Protein AF-A0A655YVU2-F1 (afdb_monomer_lite)

Secondary structure (DSSP, 8-state):
---TTSTTS---TTS-EEEEESSTTTTS-HHHHHHHHHHHHHH-SSEEEEEEE-BTTTTSHHHHHTT----S--BSSHHHHHHHH-TT-SEEEEE-GGGS--TTS-HHHHHHHT-TTTTTTSS-EEEEEE-

Sequence (131 aa):
MQPQGLAELPIPEFAPVLLVCEHALLDCDAQQVARFVRSIGLHFAKASACLVVAGDKTSSYLGQKLGCEAYAHGFTCAGDAIINCLPWAKSVRTFSPLDRHCDRWKFWQRAIARSGIYKTRLTPVVVNLDW

Radius of gyration: 15.66 Å; chains: 1; bounding box: 46×23×36 Å

Foldseek 3Di:
DQPPCPVVDPDPQADEEEAEADCVCQQPALVRVLNVLLNVLVRHPWYKYWHWYAAQQCPPPLNVVVVGDDGNYHHQDPQVSSCVSPVVWPDKDKAFPLVDDDPVDDPVSVVQSVPPRRRPRSGTIIIMITD

Organism: Vibrio cholerae (NCBI:txid666)

Structure (mmCIF, N/CA/C/O backbone):
data_AF-A0A655YVU2-F1
#
_entry.id   AF-A0A655YVU2-F1
#
loop_
_atom_site.group_PDB
_atom_site.id
_atom_site.type_symbol
_atom_site.label_atom_id
_atom_site.label_alt_id
_atom_site.label_comp_id
_atom_site.label_asym_id
_atom_site.label_entity_id
_atom_site.label_seq_id
_atom_site.pdbx_PDB_ins_code
_atom_site.Cartn_x
_atom_site.Cartn_y
_atom_site.Cartn_z
_atom_site.occupancy
_atom_site.B_iso_or_equiv
_atom_site.auth_seq_id
_atom_site.auth_comp_id
_atom_site.auth_asym_id
_atom_site.auth_atom_id
_atom_site.pdbx_PDB_model_num
ATOM 1 N N . MET A 1 1 ? -14.643 -6.934 -7.593 1.00 41.56 1 MET A N 1
ATOM 2 C CA . MET A 1 1 ? -15.113 -8.017 -6.709 1.00 41.56 1 MET A CA 1
ATOM 3 C C . MET A 1 1 ? -15.445 -7.386 -5.359 1.00 41.56 1 MET A C 1
ATOM 5 O O . MET A 1 1 ? -14.565 -6.755 -4.791 1.00 41.56 1 MET A O 1
ATOM 9 N N . GLN A 1 2 ? -16.702 -7.401 -4.903 1.00 43.59 2 GLN A N 1
ATOM 10 C CA . GLN A 1 2 ? -16.999 -7.061 -3.500 1.00 43.59 2 GLN A CA 1
ATOM 11 C C . GLN A 1 2 ? -16.487 -8.219 -2.629 1.00 43.59 2 GLN A C 1
ATOM 13 O O . GLN A 1 2 ? -16.652 -9.366 -3.051 1.00 43.59 2 GLN A O 1
ATOM 18 N N . PRO A 1 3 ? -15.859 -7.974 -1.467 1.00 53.81 3 PRO A N 1
ATOM 19 C CA . PRO A 1 3 ? -15.439 -9.050 -0.578 1.00 53.81 3 PRO A CA 1
ATOM 20 C C . PRO A 1 3 ? -16.683 -9.664 0.081 1.00 53.81 3 PRO A C 1
ATOM 22 O O . PRO A 1 3 ? -17.088 -9.260 1.166 1.00 53.81 3 PRO A O 1
ATOM 25 N N . GLN A 1 4 ? -17.323 -10.616 -0.604 1.00 50.72 4 GLN A N 1
ATOM 26 C CA . GLN A 1 4 ? -18.576 -11.244 -0.163 1.00 50.72 4 GLN A CA 1
ATOM 27 C C . GLN A 1 4 ? -18.431 -12.019 1.160 1.00 50.72 4 GLN A C 1
ATOM 29 O O . GLN A 1 4 ? -19.424 -12.229 1.837 1.00 50.72 4 GLN A O 1
ATOM 34 N N . GLY A 1 5 ? -17.207 -12.368 1.573 1.00 57.50 5 GLY A N 1
ATOM 35 C CA . GLY A 1 5 ? -16.950 -13.103 2.817 1.00 57.50 5 GLY A CA 1
ATOM 36 C C . GLY A 1 5 ? -16.661 -12.251 4.057 1.00 57.50 5 GLY A C 1
ATOM 37 O O . GLY A 1 5 ? -16.500 -12.814 5.132 1.00 57.50 5 GLY A O 1
ATOM 38 N N . LEU A 1 6 ? -16.557 -10.917 3.952 1.00 61.06 6 LEU A N 1
ATOM 39 C CA . LEU A 1 6 ? -16.176 -10.099 5.116 1.00 61.06 6 LEU A CA 1
ATOM 40 C C . LEU A 1 6 ? -17.313 -9.999 6.148 1.00 61.06 6 LEU A C 1
ATOM 42 O O . LEU A 1 6 ? -17.066 -10.060 7.344 1.00 61.06 6 LEU A O 1
ATOM 46 N N . ALA A 1 7 ? -18.559 -9.893 5.673 1.00 64.06 7 ALA A N 1
ATOM 47 C CA . ALA A 1 7 ? -19.742 -9.704 6.515 1.00 64.06 7 ALA A CA 1
ATOM 48 C C . ALA A 1 7 ? -20.125 -10.939 7.350 1.00 64.06 7 ALA A C 1
ATOM 50 O O . ALA A 1 7 ? -20.892 -10.817 8.299 1.00 64.06 7 ALA A O 1
ATOM 51 N N . GLU A 1 8 ? -19.602 -12.113 7.000 1.00 72.06 8 GLU A N 1
ATOM 52 C CA . GLU A 1 8 ? -19.908 -13.385 7.665 1.00 72.06 8 GLU A CA 1
ATOM 53 C C . GLU A 1 8 ? -18.902 -13.735 8.772 1.00 72.06 8 GLU A C 1
ATOM 55 O O . GLU A 1 8 ? -19.079 -14.723 9.487 1.00 72.06 8 GLU A O 1
ATOM 60 N N . LEU A 1 9 ? -17.838 -12.942 8.938 1.00 72.44 9 LEU A N 1
ATOM 61 C CA . LEU A 1 9 ? -16.831 -13.190 9.962 1.00 72.44 9 LEU A CA 1
ATOM 62 C C . LEU A 1 9 ? -17.397 -12.834 11.349 1.00 72.44 9 LEU A C 1
ATOM 64 O O . LEU A 1 9 ? -17.831 -11.699 11.550 1.00 72.44 9 LEU A O 1
ATOM 68 N N . PRO A 1 10 ? -17.353 -13.746 12.340 1.00 78.69 10 PRO A N 1
ATOM 69 C CA . PRO A 1 10 ? -17.862 -13.502 13.691 1.00 78.69 10 PRO A CA 1
ATOM 70 C C . PRO A 1 10 ? -16.869 -12.657 14.507 1.00 78.69 10 PRO A C 1
ATOM 72 O O . PRO A 1 10 ? -16.388 -13.071 15.562 1.00 78.69 10 PRO A O 1
ATOM 75 N N . ILE A 1 11 ? -16.501 -11.487 13.989 1.00 78.12 11 ILE A N 1
ATOM 76 C CA . ILE A 1 11 ? -15.562 -10.572 14.630 1.00 78.12 11 ILE A CA 1
ATOM 77 C C . ILE A 1 11 ? -16.375 -9.548 15.429 1.00 78.12 11 ILE A C 1
ATOM 79 O O . ILE A 1 11 ? -17.226 -8.867 14.857 1.00 78.12 11 ILE A O 1
ATOM 83 N N . PRO A 1 12 ? -16.132 -9.412 16.744 1.00 79.69 12 PRO A N 1
ATOM 84 C CA . PRO A 1 12 ? -16.755 -8.359 17.534 1.00 79.69 12 PRO A CA 1
ATOM 85 C C . PRO A 1 12 ? -16.414 -6.977 16.967 1.00 79.69 12 PRO A C 1
ATOM 87 O O . PRO A 1 12 ? -15.264 -6.724 16.618 1.00 79.69 12 PRO A O 1
ATOM 90 N N . GLU A 1 13 ? -17.382 -6.062 16.952 1.00 73.88 13 GLU A N 1
ATOM 91 C CA . GLU A 1 13 ? -17.266 -4.728 16.334 1.00 73.88 13 GLU A CA 1
ATOM 92 C C . GLU A 1 13 ? -16.019 -3.932 16.775 1.00 73.88 13 GLU A C 1
ATOM 94 O O . GLU A 1 13 ? -15.412 -3.215 15.982 1.00 73.88 13 GLU A O 1
ATOM 99 N N . PHE A 1 14 ? -15.594 -4.100 18.032 1.00 79.69 14 PHE A N 1
ATOM 100 C CA . PHE A 1 14 ? -14.460 -3.383 18.630 1.00 79.69 14 PHE A CA 1
ATOM 101 C C . PHE A 1 14 ? -13.181 -4.218 18.758 1.00 79.69 14 PHE A C 1
ATOM 103 O O . PHE A 1 14 ? -12.202 -3.759 19.359 1.00 79.69 14 PHE A O 1
ATOM 110 N N . ALA A 1 15 ? -13.171 -5.448 18.241 1.00 85.50 15 ALA A N 1
ATOM 111 C CA . ALA A 1 15 ? -11.973 -6.270 18.266 1.00 85.50 15 ALA A CA 1
ATOM 112 C C . ALA A 1 15 ? -10.904 -5.658 17.341 1.00 85.50 15 ALA A C 1
ATOM 114 O O . ALA A 1 15 ? -11.215 -5.294 16.208 1.00 85.50 15 ALA A O 1
ATOM 115 N N . PRO A 1 16 ? -9.641 -5.535 17.786 1.00 86.38 16 PRO A N 1
ATOM 116 C CA . PRO A 1 16 ? -8.569 -5.084 16.911 1.00 86.38 16 PRO A CA 1
ATOM 117 C C . PRO A 1 16 ? -8.297 -6.149 15.842 1.00 86.38 16 PRO A C 1
ATOM 119 O O . PRO A 1 16 ? -7.950 -7.285 16.170 1.00 86.38 16 PRO A O 1
ATOM 122 N N . VAL A 1 17 ? -8.431 -5.774 14.571 1.00 90.56 17 VAL A N 1
ATOM 123 C CA . VAL A 1 17 ? -8.209 -6.680 13.433 1.00 90.56 17 VAL A CA 1
ATOM 124 C C . VAL A 1 17 ? -6.896 -6.348 12.734 1.00 90.56 17 VAL A C 1
ATOM 126 O O . VAL A 1 17 ? -6.615 -5.184 12.465 1.00 90.56 17 VAL A O 1
ATOM 129 N N . LEU A 1 18 ? -6.105 -7.372 12.408 1.00 91.56 18 LEU A N 1
ATOM 130 C CA . LEU A 1 18 ? -4.951 -7.258 11.519 1.00 91.56 18 LEU A CA 1
ATOM 131 C C . LEU A 1 18 ? -5.260 -7.959 10.193 1.00 91.56 18 LEU A C 1
ATOM 133 O O . LEU A 1 18 ? -5.477 -9.169 10.164 1.00 91.56 18 LEU A O 1
ATOM 137 N N . LEU A 1 19 ? -5.246 -7.205 9.099 1.00 90.94 1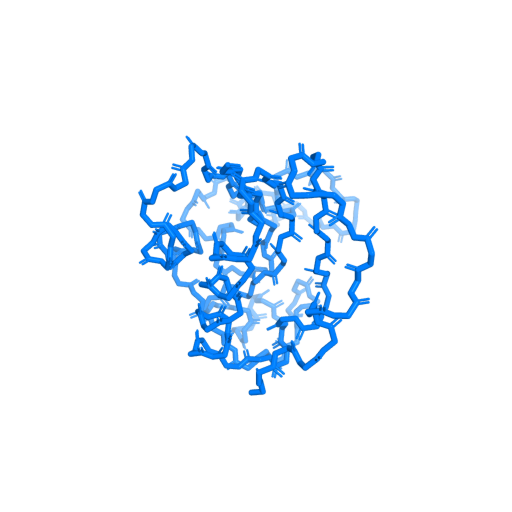9 LEU A N 1
ATOM 138 C CA . LEU A 1 19 ? -5.399 -7.713 7.738 1.00 90.94 19 LEU A CA 1
ATOM 139 C C . LEU A 1 19 ? -4.028 -7.804 7.069 1.00 90.94 19 LEU A C 1
ATOM 141 O O . LEU A 1 19 ? -3.263 -6.8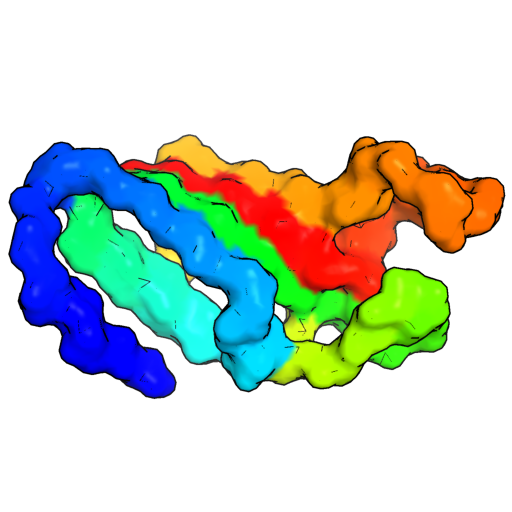44 7.076 1.00 90.94 19 LEU A O 1
ATOM 145 N N . VAL A 1 20 ? -3.720 -8.942 6.453 1.00 92.31 20 VAL A N 1
ATOM 146 C CA . VAL A 1 20 ? -2.478 -9.127 5.691 1.00 92.31 20 VAL A CA 1
ATOM 147 C C . VAL A 1 20 ? -2.837 -9.557 4.277 1.00 92.31 20 VAL A C 1
ATOM 149 O O . VAL A 1 20 ? -3.525 -10.555 4.078 1.00 92.31 20 VAL A O 1
ATOM 152 N N . CYS A 1 21 ? -2.404 -8.777 3.291 1.00 90.00 21 CYS A N 1
ATOM 153 C CA . CYS A 1 21 ? -2.656 -9.018 1.874 1.00 90.00 21 CYS A CA 1
ATOM 154 C C . CYS A 1 21 ? -1.331 -8.960 1.108 1.00 90.00 21 CYS A C 1
ATOM 156 O O . CYS A 1 21 ? -0.890 -7.882 0.713 1.00 90.00 21 CYS A O 1
ATOM 158 N N . GLU A 1 22 ? -0.700 -10.122 0.917 1.00 85.56 22 GLU A N 1
ATOM 159 C CA . GLU A 1 22 ? 0.631 -10.222 0.299 1.00 85.56 22 GLU A CA 1
ATOM 160 C C . GLU A 1 22 ? 0.623 -10.248 -1.232 1.00 85.56 22 GLU A C 1
ATOM 162 O O . GLU A 1 22 ? 1.292 -9.445 -1.859 1.00 85.56 22 GLU A O 1
ATOM 167 N N . HIS A 1 23 ? -0.096 -11.178 -1.862 1.00 85.56 23 HIS A N 1
ATOM 168 C CA . HIS A 1 23 ? -0.059 -11.309 -3.328 1.00 85.56 23 HIS A CA 1
ATOM 169 C C . HIS A 1 23 ? -1.400 -10.998 -3.990 1.00 85.56 23 HIS A C 1
ATOM 171 O O . HIS A 1 23 ? -1.426 -10.511 -5.112 1.00 85.56 23 HIS A O 1
ATOM 177 N N . ALA A 1 24 ? -2.515 -11.172 -3.276 1.00 85.94 24 ALA A N 1
ATOM 178 C CA . ALA A 1 24 ? -3.855 -11.050 -3.851 1.00 85.94 24 ALA A CA 1
ATOM 179 C C . ALA A 1 24 ? -4.149 -9.680 -4.491 1.00 85.94 24 ALA A C 1
ATOM 181 O O . ALA A 1 24 ? -4.902 -9.594 -5.457 1.00 85.94 24 ALA A O 1
ATOM 182 N N . LEU A 1 25 ? -3.562 -8.598 -3.968 1.00 87.81 25 LEU A N 1
ATOM 183 C CA . LEU A 1 25 ? -3.786 -7.258 -4.510 1.00 87.81 25 LEU A CA 1
ATOM 184 C C . LEU A 1 25 ? -2.976 -6.979 -5.776 1.00 87.81 25 LEU A C 1
ATOM 186 O O . LEU A 1 25 ? -3.365 -6.103 -6.541 1.00 87.81 25 LEU A O 1
ATOM 190 N N . LEU A 1 26 ? -1.887 -7.710 -6.024 1.00 88.12 26 LEU A N 1
ATOM 191 C CA . LEU A 1 26 ? -1.019 -7.503 -7.187 1.00 88.12 26 LEU A CA 1
ATOM 192 C C . LEU A 1 26 ? -1.709 -7.866 -8.510 1.00 88.12 26 LEU A C 1
ATOM 194 O O . LEU A 1 26 ? -1.432 -7.239 -9.534 1.00 88.12 26 LEU A O 1
ATOM 198 N N . ASP A 1 27 ? -2.661 -8.796 -8.456 1.00 88.69 27 ASP A N 1
ATOM 199 C CA . ASP A 1 27 ? -3.507 -9.192 -9.589 1.00 88.69 27 ASP A CA 1
ATOM 200 C C . ASP A 1 27 ? -4.748 -8.298 -9.750 1.00 88.69 27 ASP A C 1
ATOM 202 O O . ASP A 1 27 ? -5.506 -8.436 -10.710 1.00 88.69 27 ASP A O 1
ATOM 206 N N . CYS A 1 28 ? -4.970 -7.370 -8.814 1.00 89.12 28 CYS A N 1
ATOM 207 C CA . CYS A 1 28 ? -6.093 -6.444 -8.843 1.00 89.12 28 CYS A CA 1
ATOM 208 C C . CYS A 1 28 ? -5.711 -5.123 -9.520 1.00 89.12 28 CYS A C 1
ATOM 210 O O . CYS A 1 28 ? -4.616 -4.593 -9.321 1.00 89.12 28 CYS A O 1
ATOM 212 N N . ASP A 1 29 ? -6.643 -4.537 -10.268 1.00 90.75 29 ASP A N 1
ATOM 213 C CA . ASP A 1 29 ? -6.475 -3.183 -10.796 1.00 90.75 29 ASP A CA 1
ATOM 214 C C . ASP A 1 29 ? -6.545 -2.119 -9.674 1.00 90.75 29 ASP A C 1
ATOM 216 O O . ASP A 1 29 ? -6.995 -2.369 -8.550 1.00 90.75 29 ASP A O 1
ATOM 220 N N . ALA A 1 30 ? -6.126 -0.887 -9.973 1.00 89.38 30 ALA A N 1
ATOM 221 C CA . ALA A 1 30 ? -6.101 0.190 -8.980 1.00 89.38 30 ALA A CA 1
ATOM 222 C C . ALA A 1 30 ? -7.492 0.527 -8.397 1.00 89.38 30 ALA A C 1
ATOM 224 O O . ALA A 1 30 ? -7.599 0.904 -7.227 1.00 89.38 30 ALA A O 1
ATOM 225 N N . GLN A 1 31 ? -8.570 0.377 -9.177 1.00 90.44 31 GLN A N 1
ATOM 226 C CA . GLN A 1 31 ? -9.933 0.626 -8.697 1.00 90.44 31 GLN A CA 1
ATOM 227 C C . GLN A 1 31 ? -10.409 -0.482 -7.755 1.00 90.44 31 GLN A C 1
ATOM 229 O O . GLN A 1 31 ? -11.122 -0.210 -6.788 1.00 90.44 31 GLN A O 1
ATOM 234 N N . GLN A 1 32 ? -10.030 -1.728 -8.021 1.00 91.75 32 GLN A N 1
ATOM 235 C CA . GLN A 1 32 ? -10.312 -2.879 -7.171 1.00 91.75 32 GLN A CA 1
ATOM 236 C C . GLN A 1 32 ? -9.587 -2.754 -5.834 1.00 91.75 32 GLN A C 1
ATOM 238 O O . GLN A 1 32 ? -10.230 -2.928 -4.798 1.00 91.75 32 GLN A O 1
ATOM 243 N N . VAL A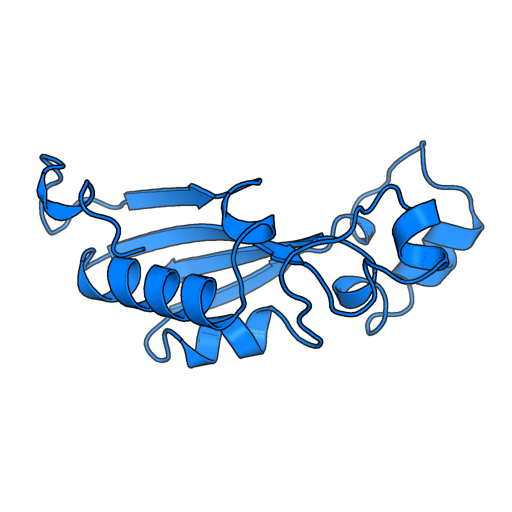 1 33 ? -8.311 -2.352 -5.845 1.00 91.44 33 VAL A N 1
ATOM 244 C CA . VAL A 1 33 ? -7.553 -2.048 -4.620 1.00 91.44 33 VAL A CA 1
ATOM 245 C C . VAL A 1 33 ? -8.249 -0.941 -3.822 1.00 91.44 33 VAL A C 1
ATOM 247 O O . VAL A 1 33 ? -8.516 -1.117 -2.635 1.00 91.44 33 VAL A O 1
ATOM 250 N N . ALA A 1 34 ? -8.640 0.161 -4.469 1.00 91.75 34 ALA A N 1
ATOM 251 C CA . ALA A 1 34 ? -9.331 1.264 -3.797 1.00 91.75 34 ALA A CA 1
ATOM 252 C C . ALA A 1 34 ? -10.673 0.836 -3.175 1.00 91.75 34 ALA A C 1
ATOM 254 O O . ALA A 1 34 ? -10.982 1.175 -2.030 1.00 91.75 34 ALA A O 1
ATOM 255 N N . ARG A 1 35 ? -11.472 0.052 -3.911 1.00 91.88 35 ARG A N 1
ATOM 256 C CA . ARG A 1 35 ? -12.743 -0.504 -3.415 1.00 91.88 35 ARG A CA 1
ATOM 257 C C . ARG A 1 35 ? -12.521 -1.437 -2.230 1.00 91.88 35 ARG A C 1
ATOM 259 O O . ARG A 1 35 ? -13.295 -1.376 -1.279 1.00 91.88 35 ARG A O 1
ATOM 266 N N . PHE A 1 36 ? -11.480 -2.266 -2.277 1.00 91.19 36 PHE A N 1
ATOM 267 C CA . PHE A 1 36 ? -11.113 -3.156 -1.182 1.00 91.19 36 PHE A CA 1
ATOM 268 C C . PHE A 1 36 ? -10.744 -2.366 0.078 1.00 91.19 36 PHE A C 1
ATOM 270 O O . PHE A 1 36 ? -11.373 -2.569 1.115 1.00 91.19 36 PHE A O 1
ATOM 277 N N . VAL A 1 37 ? -9.815 -1.407 -0.031 1.00 91.62 37 VAL A N 1
ATOM 278 C CA . VAL A 1 37 ? -9.374 -0.549 1.088 1.00 91.62 37 VAL A CA 1
ATOM 279 C C . VAL A 1 37 ? -10.548 0.207 1.710 1.00 91.62 37 VAL A C 1
ATOM 281 O O . VAL A 1 37 ? -10.702 0.245 2.929 1.00 91.62 37 VAL A O 1
ATOM 284 N N . ARG A 1 38 ? -11.438 0.759 0.880 1.00 91.62 38 ARG A N 1
ATOM 285 C CA . ARG A 1 38 ? -12.640 1.439 1.371 1.00 91.62 38 ARG A CA 1
ATOM 286 C C . ARG A 1 38 ? -13.601 0.474 2.068 1.00 91.62 38 ARG A C 1
ATOM 288 O O . ARG A 1 38 ? -14.181 0.826 3.088 1.00 91.62 38 ARG A O 1
ATOM 295 N N . SER A 1 39 ? -13.775 -0.734 1.532 1.00 90.44 39 SER A N 1
ATOM 296 C CA . SER A 1 39 ? -14.675 -1.739 2.105 1.00 90.44 39 SER A CA 1
ATOM 297 C C . SER A 1 39 ? -14.208 -2.208 3.481 1.00 90.44 39 SER A C 1
ATOM 299 O O . SER A 1 39 ? -15.028 -2.283 4.389 1.00 90.44 39 SER A O 1
ATOM 301 N N . ILE A 1 40 ? -12.913 -2.500 3.654 1.00 90.38 40 ILE A N 1
ATOM 302 C CA . ILE A 1 40 ? -12.368 -2.907 4.962 1.00 90.38 40 ILE A CA 1
ATOM 303 C C . ILE A 1 40 ? -12.418 -1.749 5.965 1.00 90.38 40 ILE A C 1
ATOM 305 O O . ILE A 1 40 ? -12.733 -1.964 7.132 1.00 90.38 40 ILE A O 1
ATOM 309 N N . GLY A 1 41 ? -12.188 -0.521 5.493 1.00 89.19 41 GLY A N 1
ATOM 310 C CA . GLY A 1 41 ? -12.226 0.684 6.312 1.00 89.19 41 GLY A CA 1
ATOM 311 C C . GLY A 1 41 ? -13.612 1.049 6.838 1.00 89.19 41 GLY A C 1
ATOM 312 O O . GLY A 1 41 ? -13.725 1.628 7.912 1.00 89.19 41 GLY A O 1
ATOM 313 N N . LEU A 1 42 ? -14.664 0.709 6.088 1.00 89.06 42 LEU A N 1
ATOM 314 C CA . LEU A 1 42 ? -16.057 0.888 6.509 1.00 89.06 42 LEU A CA 1
ATOM 315 C C . LEU A 1 42 ? -16.579 -0.275 7.358 1.00 89.06 42 LEU A C 1
ATOM 317 O O . LEU A 1 42 ? -17.582 -0.112 8.045 1.00 89.06 42 LEU A O 1
ATOM 321 N N . HIS A 1 43 ? -15.944 -1.445 7.279 1.00 88.00 43 HIS A N 1
ATOM 322 C CA . HIS A 1 43 ? -16.405 -2.641 7.975 1.00 88.00 43 HIS A CA 1
ATOM 323 C C . HIS A 1 43 ? -15.821 -2.769 9.386 1.00 88.00 43 HIS A C 1
ATOM 325 O O . HIS A 1 43 ? -16.544 -3.121 10.311 1.00 88.00 43 HIS A O 1
ATOM 331 N N . PHE A 1 44 ? -14.532 -2.466 9.565 1.00 88.19 44 PHE A N 1
ATOM 332 C CA . PHE A 1 44 ? -13.875 -2.553 10.869 1.00 88.19 44 PHE A CA 1
ATOM 333 C C . PHE A 1 44 ? -13.720 -1.172 11.502 1.00 88.19 44 PHE A C 1
ATOM 335 O O . PHE A 1 44 ? -13.090 -0.289 10.917 1.00 88.19 44 PHE A O 1
ATOM 342 N N . ALA A 1 45 ? -14.230 -1.011 12.727 1.00 87.44 45 ALA A N 1
ATOM 343 C CA . ALA A 1 45 ? -14.107 0.232 13.489 1.00 87.44 45 ALA A CA 1
ATOM 344 C C . ALA A 1 45 ? -12.659 0.524 13.927 1.00 87.44 45 ALA A C 1
ATOM 346 O O . ALA A 1 45 ? -12.279 1.687 14.062 1.00 87.44 45 ALA A O 1
ATOM 347 N N . LYS A 1 46 ? -11.855 -0.524 14.158 1.00 89.19 46 LYS A N 1
ATOM 348 C CA . LYS A 1 46 ? -10.431 -0.425 14.502 1.00 89.19 46 LYS A CA 1
ATOM 349 C C . LYS A 1 46 ? -9.642 -1.559 13.854 1.00 89.19 46 LYS A C 1
ATOM 351 O O . LYS A 1 46 ? -9.830 -2.723 14.216 1.00 89.19 46 LYS A O 1
ATOM 356 N N . ALA A 1 47 ? -8.733 -1.228 12.944 1.00 91.31 47 ALA A N 1
ATOM 357 C CA . ALA A 1 47 ? -7.929 -2.233 12.261 1.00 91.31 47 ALA A CA 1
ATOM 358 C C . ALA A 1 47 ? -6.568 -1.709 11.788 1.00 91.31 47 ALA A C 1
ATOM 360 O O . ALA A 1 47 ? -6.347 -0.516 11.584 1.00 91.31 47 ALA A O 1
ATOM 361 N N . SER A 1 48 ? -5.664 -2.661 11.594 1.00 92.62 48 SER A N 1
ATOM 362 C CA . SER A 1 48 ? -4.384 -2.488 10.923 1.00 92.62 48 SER A CA 1
ATOM 363 C C . SER A 1 48 ? -4.379 -3.354 9.668 1.00 92.62 48 SER A C 1
ATOM 365 O O . SER A 1 48 ? -4.857 -4.488 9.693 1.00 92.62 48 SER A O 1
ATOM 367 N N . ALA A 1 49 ? -3.831 -2.860 8.565 1.00 93.12 49 ALA A N 1
ATOM 368 C CA . ALA A 1 49 ? -3.717 -3.605 7.322 1.00 93.12 49 ALA A CA 1
ATOM 369 C C . ALA A 1 49 ? -2.316 -3.481 6.722 1.00 93.12 49 ALA A C 1
ATOM 371 O O . ALA A 1 49 ? -1.836 -2.382 6.460 1.00 93.12 49 ALA A O 1
ATOM 372 N N . CYS A 1 50 ? -1.695 -4.621 6.438 1.00 93.94 50 CYS A N 1
ATOM 373 C CA . CYS A 1 50 ? -0.451 -4.734 5.690 1.00 93.94 50 CYS A CA 1
ATOM 374 C C . CYS A 1 50 ? -0.780 -5.157 4.258 1.00 93.94 50 CYS A C 1
ATOM 376 O O . CYS A 1 50 ? -1.101 -6.319 4.001 1.00 93.94 50 CYS A O 1
ATOM 378 N N . LEU A 1 51 ? -0.717 -4.204 3.334 1.00 93.81 51 LEU A N 1
ATOM 379 C CA . LEU A 1 51 ? -1.081 -4.386 1.934 1.00 93.81 51 LEU A CA 1
ATOM 380 C C . LEU A 1 51 ? 0.172 -4.337 1.070 1.00 93.81 51 LEU A C 1
ATOM 382 O O . LEU A 1 51 ? 0.952 -3.396 1.171 1.00 93.81 51 LEU A O 1
ATOM 386 N N . VAL A 1 52 ? 0.358 -5.309 0.191 1.00 93.81 52 VAL A N 1
ATOM 387 C CA . VAL A 1 52 ? 1.414 -5.248 -0.820 1.00 93.81 52 VAL A CA 1
ATOM 388 C C . VAL A 1 52 ? 0.825 -4.713 -2.117 1.00 93.81 52 VAL A C 1
ATOM 390 O O . VAL A 1 52 ? -0.152 -5.247 -2.639 1.00 93.81 52 VAL A O 1
ATOM 393 N N . VAL A 1 53 ? 1.424 -3.647 -2.638 1.00 92.25 53 VAL A N 1
ATOM 394 C CA . VAL A 1 53 ? 0.995 -2.991 -3.879 1.00 92.25 53 VAL A CA 1
ATOM 395 C C . VAL A 1 53 ? 2.186 -2.733 -4.790 1.00 92.25 53 VAL A C 1
ATOM 397 O O . VAL A 1 53 ? 3.296 -2.458 -4.332 1.00 92.25 53 VAL A O 1
ATOM 400 N N . ALA A 1 54 ? 1.970 -2.835 -6.095 1.00 92.38 54 ALA A N 1
ATOM 401 C CA . ALA A 1 54 ? 2.996 -2.670 -7.108 1.00 92.38 54 ALA A CA 1
ATOM 402 C C . ALA A 1 54 ? 3.323 -1.193 -7.351 1.00 92.38 54 ALA A C 1
ATOM 404 O O . ALA A 1 54 ? 2.439 -0.344 -7.494 1.00 92.38 54 ALA A O 1
ATOM 405 N N . GLY A 1 55 ? 4.618 -0.896 -7.458 1.00 89.94 55 GLY A N 1
ATOM 406 C CA . GLY A 1 55 ? 5.096 0.371 -7.997 1.00 89.94 55 GLY A CA 1
ATOM 407 C C . GLY A 1 55 ? 4.908 0.456 -9.517 1.00 89.94 55 GLY A C 1
ATOM 408 O O . GLY A 1 55 ? 4.891 -0.553 -10.223 1.00 89.94 55 GLY A O 1
ATOM 409 N N . ASP A 1 56 ? 4.804 1.668 -10.048 1.00 89.12 56 ASP A N 1
ATOM 410 C CA . ASP A 1 56 ? 4.585 1.926 -11.481 1.00 89.12 56 ASP A CA 1
ATOM 411 C C . ASP A 1 56 ? 5.742 1.523 -12.414 1.00 89.12 56 ASP A C 1
ATOM 413 O O . ASP A 1 56 ? 5.547 1.400 -13.622 1.00 89.12 56 ASP A O 1
ATOM 417 N N . LYS A 1 57 ? 6.946 1.289 -11.882 1.00 85.31 57 LYS A N 1
ATOM 418 C CA . LYS A 1 57 ? 8.120 0.840 -12.649 1.00 85.31 57 LYS A CA 1
ATOM 419 C C . LYS A 1 57 ? 8.451 -0.640 -12.458 1.00 85.31 57 LYS A C 1
ATOM 421 O O . LYS A 1 57 ? 9.512 -1.075 -12.912 1.00 85.31 57 LYS A O 1
ATOM 426 N N . THR A 1 58 ? 7.573 -1.418 -11.837 1.00 85.69 58 THR A N 1
ATOM 427 C CA . THR A 1 58 ? 7.742 -2.875 -11.673 1.00 85.69 58 THR A CA 1
ATOM 428 C C . THR A 1 58 ? 7.881 -3.607 -13.011 1.00 85.69 58 THR A C 1
ATOM 430 O O . THR A 1 58 ? 8.740 -4.474 -13.145 1.00 85.69 58 THR A O 1
ATOM 433 N N . SER A 1 59 ? 7.147 -3.174 -14.040 1.00 84.44 59 SER A N 1
ATOM 434 C CA . SER A 1 59 ? 7.217 -3.729 -15.401 1.00 84.44 59 SER A CA 1
ATOM 435 C C . SER A 1 59 ? 8.437 -3.273 -16.215 1.00 84.44 59 SER A C 1
ATOM 437 O O . SER A 1 59 ? 8.701 -3.816 -17.289 1.00 84.44 59 SER A O 1
ATOM 439 N N . SER A 1 60 ? 9.201 -2.287 -15.727 1.00 85.44 60 SER A N 1
ATOM 440 C CA . SER A 1 60 ? 10.399 -1.796 -16.417 1.00 85.44 60 SER A CA 1
ATOM 441 C C . SER A 1 60 ? 11.523 -2.836 -16.411 1.00 85.44 60 SER A C 1
ATOM 443 O O . SER A 1 60 ? 11.573 -3.702 -15.542 1.00 85.44 60 SER A O 1
ATOM 445 N N . TYR A 1 61 ? 12.497 -2.705 -17.319 1.00 83.62 61 TYR A N 1
ATOM 446 C CA . TYR A 1 61 ? 13.665 -3.599 -17.370 1.00 83.62 61 TYR A CA 1
ATOM 447 C C . TYR A 1 61 ? 14.383 -3.738 -16.014 1.00 83.62 61 TYR A C 1
ATOM 449 O O . TYR A 1 61 ? 14.828 -4.822 -15.638 1.00 83.62 61 TYR A O 1
ATOM 457 N N . LEU A 1 62 ? 14.471 -2.644 -15.249 1.00 81.12 62 LEU A N 1
ATOM 458 C CA . LEU A 1 62 ? 15.060 -2.666 -13.910 1.00 81.12 62 LEU A CA 1
ATOM 459 C C . LEU A 1 62 ? 14.176 -3.403 -12.896 1.00 81.12 62 LEU A C 1
ATOM 461 O O . LEU A 1 62 ? 14.717 -4.140 -12.074 1.00 81.12 62 LEU A O 1
ATOM 465 N N . GLY A 1 63 ? 12.854 -3.232 -12.967 1.00 83.00 63 GLY A N 1
ATOM 466 C CA . GLY A 1 63 ? 11.895 -3.951 -12.124 1.00 83.00 63 GLY A CA 1
ATOM 467 C C . GLY A 1 63 ? 11.908 -5.458 -12.395 1.00 83.00 63 GLY A C 1
ATOM 468 O O . GLY A 1 63 ? 12.069 -6.250 -11.467 1.00 83.00 63 GLY A O 1
ATOM 469 N N . GLN A 1 64 ? 11.907 -5.869 -13.665 1.00 84.69 64 GLN A N 1
ATOM 470 C CA . GLN A 1 64 ? 12.022 -7.285 -14.039 1.00 84.69 64 GLN A CA 1
ATOM 471 C C . GLN A 1 64 ? 13.352 -7.902 -13.584 1.00 84.69 64 GLN A C 1
ATOM 473 O O . GLN A 1 64 ? 13.386 -9.008 -13.048 1.00 84.69 64 GLN A O 1
ATOM 478 N N . LYS A 1 65 ? 14.465 -7.161 -13.688 1.00 83.25 65 LYS A N 1
ATOM 479 C CA . LYS A 1 65 ? 15.773 -7.608 -13.172 1.00 83.25 65 LYS A CA 1
ATOM 480 C C . LYS A 1 65 ? 15.807 -7.741 -11.643 1.00 83.25 65 LYS A C 1
ATOM 482 O O . LYS A 1 65 ? 16.650 -8.465 -11.111 1.00 83.25 65 LYS A O 1
ATOM 487 N N . LEU A 1 66 ? 14.917 -7.046 -10.935 1.00 78.88 66 LEU A N 1
ATOM 488 C CA . LEU A 1 66 ? 14.716 -7.188 -9.491 1.00 78.88 66 LEU A CA 1
ATOM 489 C C . LEU A 1 66 ? 13.826 -8.387 -9.127 1.00 78.88 66 LEU A C 1
ATOM 491 O O . LEU A 1 66 ? 13.698 -8.688 -7.942 1.00 78.88 66 LEU A O 1
ATOM 495 N N . GLY A 1 67 ? 13.287 -9.103 -10.118 1.00 80.88 67 GLY A N 1
ATOM 496 C CA . GLY A 1 67 ? 12.386 -10.238 -9.927 1.00 80.88 67 GLY A CA 1
ATOM 497 C C . GLY A 1 67 ? 10.914 -9.841 -9.852 1.00 80.88 67 GLY A C 1
ATOM 498 O O . GLY A 1 67 ? 10.126 -10.608 -9.315 1.00 80.88 67 GLY A O 1
ATOM 499 N N . CYS A 1 68 ? 10.554 -8.649 -10.338 1.00 84.56 68 CYS A N 1
ATOM 500 C CA . CYS A 1 68 ? 9.158 -8.236 -10.443 1.00 84.56 68 CYS A CA 1
ATOM 501 C C . CYS A 1 68 ? 8.518 -8.812 -11.705 1.00 84.56 68 CYS A C 1
ATOM 503 O O . CYS A 1 68 ? 9.169 -8.939 -12.745 1.00 84.56 68 CYS A O 1
ATOM 505 N N . GLU A 1 69 ? 7.228 -9.094 -11.609 1.00 85.00 69 GLU A N 1
ATOM 506 C CA . GLU A 1 69 ? 6.406 -9.555 -12.722 1.00 85.00 69 GLU A CA 1
ATOM 507 C C . GLU A 1 69 ? 5.548 -8.408 -13.279 1.00 85.00 69 GLU A C 1
ATOM 509 O O . GLU A 1 69 ? 5.669 -7.248 -12.868 1.00 85.00 69 GLU A O 1
ATOM 514 N N . ALA A 1 70 ? 4.700 -8.720 -14.258 1.00 83.88 70 ALA A N 1
ATOM 515 C CA . ALA A 1 70 ? 3.699 -7.787 -14.751 1.00 83.88 70 ALA A CA 1
ATOM 516 C C . ALA A 1 70 ? 2.481 -7.809 -13.817 1.00 83.88 70 ALA A C 1
ATOM 518 O O . ALA A 1 70 ? 1.706 -8.758 -13.832 1.00 83.88 70 ALA A O 1
ATOM 519 N N . TYR A 1 71 ? 2.323 -6.758 -13.014 1.00 88.31 71 TYR A N 1
ATOM 520 C CA . TYR A 1 71 ? 1.191 -6.601 -12.099 1.00 88.31 71 TYR A CA 1
ATOM 521 C C . TYR A 1 71 ? 0.042 -5.816 -12.743 1.00 88.31 71 TYR A C 1
ATOM 523 O O . TYR A 1 71 ? 0.251 -5.030 -13.671 1.00 88.31 71 TYR A O 1
ATOM 531 N N . ALA A 1 72 ? -1.174 -5.994 -12.224 1.00 86.19 72 ALA A N 1
ATOM 532 C CA . ALA A 1 72 ? -2.388 -5.368 -12.759 1.00 86.19 72 ALA A CA 1
ATOM 533 C C . ALA A 1 72 ? -2.500 -3.859 -12.456 1.00 86.19 72 ALA A C 1
ATOM 535 O O . ALA A 1 72 ? -3.347 -3.163 -13.019 1.00 86.19 72 ALA A O 1
ATOM 536 N N . HIS A 1 73 ? -1.641 -3.331 -11.582 1.00 89.75 73 HIS A N 1
ATOM 537 C CA . HIS A 1 73 ? -1.575 -1.913 -11.245 1.00 89.75 73 HIS A CA 1
ATOM 538 C C . HIS A 1 73 ? -0.127 -1.447 -11.048 1.00 89.75 73 HIS A C 1
ATOM 540 O O . HIS A 1 73 ? 0.806 -2.243 -10.976 1.00 89.75 73 HIS A O 1
ATOM 546 N N . GLY A 1 74 ? 0.058 -0.131 -10.939 1.00 89.62 74 GLY A N 1
ATOM 547 C CA . GLY A 1 74 ? 1.363 0.468 -10.698 1.00 89.62 74 GLY A CA 1
ATOM 548 C C . GLY A 1 74 ? 1.235 1.871 -10.120 1.00 89.62 74 GLY A C 1
ATOM 549 O O . GLY A 1 74 ? 0.822 2.796 -10.817 1.00 89.62 74 GLY A O 1
ATOM 550 N N . PHE A 1 75 ? 1.587 2.039 -8.847 1.00 89.00 75 PHE A N 1
ATOM 551 C CA . PHE A 1 75 ? 1.487 3.321 -8.152 1.00 89.00 75 PHE A CA 1
ATOM 552 C C . PHE A 1 75 ? 2.823 4.068 -8.149 1.00 89.00 75 PHE A C 1
ATOM 554 O O . PHE A 1 75 ? 3.870 3.508 -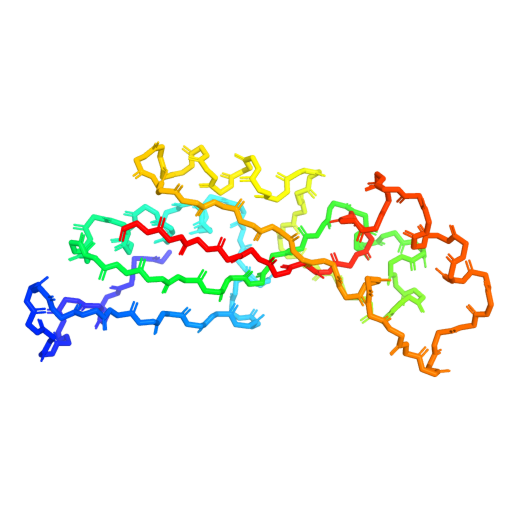7.825 1.00 89.00 75 PHE A O 1
ATOM 561 N N . THR A 1 76 ? 2.791 5.364 -8.462 1.00 87.56 76 THR A N 1
ATOM 562 C CA . THR A 1 76 ? 3.967 6.239 -8.316 1.00 87.56 76 THR A CA 1
ATOM 563 C C . THR A 1 76 ? 4.248 6.550 -6.844 1.00 87.56 76 THR A C 1
ATOM 565 O O . THR A 1 76 ? 5.403 6.531 -6.421 1.00 87.56 76 THR A O 1
ATOM 568 N N . CYS A 1 77 ? 3.192 6.792 -6.058 1.00 87.31 77 CYS A N 1
ATOM 569 C CA . CYS A 1 77 ? 3.247 6.908 -4.604 1.00 87.31 77 CYS A CA 1
ATOM 570 C C . CYS A 1 77 ? 2.145 6.041 -3.984 1.00 87.31 77 CYS A C 1
ATOM 572 O O . CYS A 1 77 ? 0.975 6.419 -3.954 1.00 87.31 77 CYS A O 1
ATOM 574 N N . ALA A 1 78 ? 2.521 4.845 -3.526 1.00 87.88 78 ALA A N 1
ATOM 575 C CA . ALA A 1 78 ? 1.587 3.886 -2.944 1.00 87.88 78 ALA A CA 1
ATOM 576 C C . ALA A 1 78 ? 0.913 4.421 -1.669 1.00 87.88 78 ALA A C 1
ATOM 578 O O . ALA A 1 78 ? -0.292 4.264 -1.506 1.00 87.88 78 ALA A O 1
ATOM 579 N N . GLY A 1 79 ? 1.668 5.097 -0.796 1.00 87.62 79 GLY A N 1
ATOM 580 C CA . GLY A 1 79 ? 1.123 5.698 0.424 1.00 87.62 79 GLY A CA 1
ATOM 581 C C . GLY A 1 79 ? 0.010 6.707 0.132 1.00 87.62 79 GLY A C 1
ATOM 582 O O . GLY A 1 79 ? -1.073 6.593 0.702 1.00 87.62 79 GLY A O 1
ATOM 583 N N . ASP A 1 80 ? 0.239 7.621 -0.817 1.00 89.12 80 ASP A N 1
ATOM 584 C CA . ASP A 1 80 ? -0.751 8.636 -1.203 1.00 89.12 80 ASP A CA 1
ATOM 585 C C . ASP A 1 80 ? -1.983 8.010 -1.872 1.00 89.12 80 ASP A C 1
ATOM 587 O O . ASP A 1 80 ? -3.117 8.427 -1.641 1.00 89.12 80 ASP A O 1
ATOM 591 N N . ALA A 1 81 ? -1.797 6.972 -2.690 1.00 89.94 81 ALA A N 1
ATOM 592 C CA . ALA A 1 81 ? -2.921 6.266 -3.300 1.00 89.94 81 ALA A CA 1
ATOM 593 C C . ALA A 1 81 ? -3.828 5.617 -2.239 1.00 89.94 81 ALA A C 1
ATOM 595 O O . ALA A 1 81 ? -5.053 5.703 -2.334 1.00 89.94 81 ALA A O 1
ATOM 596 N N . ILE A 1 82 ? -3.232 5.011 -1.209 1.00 90.31 82 ILE A N 1
ATOM 597 C CA . ILE A 1 82 ? -3.965 4.314 -0.147 1.00 90.31 82 ILE A CA 1
ATOM 598 C C . ILE A 1 82 ? -4.608 5.297 0.840 1.00 90.31 82 ILE A C 1
ATOM 600 O O . ILE A 1 82 ? -5.778 5.116 1.175 1.00 90.31 82 ILE A O 1
ATOM 604 N N . ILE A 1 83 ? -3.917 6.369 1.254 1.00 91.19 83 ILE A N 1
ATOM 605 C CA . ILE A 1 83 ? -4.503 7.374 2.164 1.00 91.19 83 ILE A CA 1
ATOM 606 C C . ILE A 1 83 ? -5.702 8.085 1.526 1.00 91.19 83 ILE A C 1
ATOM 608 O O . ILE A 1 83 ? -6.698 8.335 2.196 1.00 91.19 83 ILE A O 1
ATOM 612 N N . ASN A 1 84 ? -5.668 8.317 0.210 1.00 90.69 84 ASN A N 1
ATOM 613 C CA . ASN A 1 84 ? -6.801 8.888 -0.520 1.00 90.69 84 ASN A CA 1
ATOM 614 C C . ASN A 1 84 ? -8.026 7.956 -0.542 1.00 90.69 84 ASN A C 1
ATOM 616 O O . ASN A 1 84 ? -9.154 8.426 -0.681 1.00 90.69 84 ASN A O 1
ATOM 620 N N . CYS A 1 85 ? -7.828 6.643 -0.386 1.00 89.56 85 CYS A N 1
ATOM 621 C CA . CYS A 1 85 ? -8.925 5.681 -0.266 1.00 89.56 85 CYS A CA 1
ATOM 622 C C . CYS A 1 85 ? -9.525 5.646 1.147 1.00 89.56 85 CYS A C 1
ATOM 624 O O . CYS A 1 85 ? -10.693 5.280 1.299 1.00 89.56 85 CYS A O 1
ATOM 626 N N . LEU A 1 86 ? -8.739 6.017 2.164 1.00 91.06 86 LEU A N 1
ATOM 627 C CA . LEU A 1 86 ? -9.127 6.003 3.571 1.00 91.06 86 LEU A CA 1
ATOM 628 C C . LEU A 1 86 ? -8.622 7.264 4.300 1.00 91.06 86 LEU A C 1
ATOM 630 O O . LEU A 1 86 ? -7.674 7.192 5.083 1.00 91.06 86 LEU A O 1
ATOM 634 N N . PRO A 1 87 ? -9.250 8.432 4.078 1.00 88.12 87 PRO A N 1
ATOM 635 C CA . PRO A 1 87 ? -8.730 9.704 4.584 1.00 88.12 87 PRO A CA 1
ATOM 636 C C . PRO A 1 87 ? -8.771 9.828 6.115 1.00 88.12 87 PRO A C 1
ATOM 638 O O . PRO A 1 87 ? -8.097 10.685 6.674 1.00 88.12 87 PRO A O 1
ATOM 641 N N . TRP A 1 88 ? -9.540 8.978 6.804 1.00 90.44 88 TRP A N 1
ATOM 642 C CA . TRP A 1 88 ? -9.583 8.911 8.269 1.00 90.44 88 TRP A CA 1
ATOM 643 C C . TRP A 1 88 ? -8.546 7.955 8.876 1.00 90.44 88 TRP A C 1
ATOM 645 O O . TRP A 1 88 ? -8.584 7.696 10.080 1.00 90.44 88 TRP A O 1
ATOM 655 N N . ALA A 1 89 ? -7.631 7.410 8.071 1.00 91.25 89 ALA A N 1
ATOM 656 C CA . ALA A 1 89 ? -6.537 6.597 8.578 1.00 91.25 89 ALA A CA 1
ATOM 657 C C . ALA A 1 89 ? -5.652 7.395 9.546 1.00 91.25 89 ALA A C 1
ATOM 659 O O . ALA A 1 89 ? -5.266 8.532 9.276 1.00 91.25 89 ALA A O 1
ATOM 660 N N . LYS A 1 90 ? -5.281 6.773 10.667 1.00 91.50 90 LYS A N 1
ATOM 661 C CA . LYS A 1 90 ? -4.378 7.362 11.667 1.00 91.50 90 LYS A CA 1
ATOM 662 C C . LYS A 1 90 ? -2.934 7.378 11.185 1.00 91.50 90 LYS A C 1
ATOM 664 O O . LYS A 1 90 ? -2.186 8.300 11.503 1.00 91.50 90 LYS A O 1
ATOM 669 N N . SER A 1 91 ? -2.517 6.336 10.468 1.00 92.62 91 SER A N 1
ATOM 670 C CA . SER A 1 91 ? -1.154 6.223 9.954 1.00 92.62 91 SER A CA 1
ATOM 671 C C . SER A 1 91 ? -1.115 5.444 8.649 1.00 92.62 91 SER A C 1
ATOM 673 O O . SER A 1 91 ? -1.773 4.415 8.511 1.00 92.62 91 SER A O 1
ATOM 675 N N . VAL A 1 92 ? -0.291 5.921 7.716 1.00 92.25 92 VAL A N 1
ATOM 676 C CA . VAL A 1 92 ? 0.076 5.202 6.496 1.00 92.25 92 VAL A CA 1
ATOM 677 C C . VAL A 1 92 ? 1.593 5.179 6.408 1.00 92.25 92 VAL A C 1
ATOM 679 O O . VAL A 1 92 ? 2.242 6.224 6.342 1.00 92.25 92 VAL A O 1
ATOM 682 N N . ARG A 1 93 ? 2.183 3.986 6.432 1.00 92.25 93 ARG A N 1
ATOM 683 C CA . ARG A 1 93 ? 3.633 3.783 6.340 1.00 92.25 93 ARG A CA 1
ATOM 684 C C . ARG A 1 93 ? 3.936 2.891 5.153 1.00 92.25 93 ARG A C 1
ATOM 686 O O . ARG A 1 93 ? 3.389 1.804 5.045 1.00 92.25 93 ARG A O 1
ATOM 693 N N . THR A 1 94 ? 4.819 3.345 4.271 1.00 90.81 94 THR A N 1
ATOM 694 C CA . THR A 1 94 ? 5.256 2.561 3.110 1.00 90.81 94 THR A CA 1
ATOM 695 C C . THR A 1 94 ? 6.660 2.027 3.353 1.00 90.81 94 THR A C 1
ATOM 697 O O . THR A 1 94 ? 7.554 2.784 3.732 1.00 90.81 94 THR A O 1
ATOM 700 N N . PHE A 1 95 ? 6.862 0.740 3.103 1.00 89.31 95 PHE A N 1
ATOM 701 C CA . PHE A 1 95 ? 8.134 0.050 3.251 1.00 89.31 95 PHE A CA 1
ATOM 702 C C . PHE A 1 95 ? 8.537 -0.556 1.913 1.00 89.31 95 PHE A C 1
ATOM 704 O O . PHE A 1 95 ? 7.778 -1.321 1.310 1.00 89.31 95 PHE A O 1
ATOM 711 N N . SER A 1 96 ? 9.740 -0.221 1.447 1.00 86.44 96 SER A N 1
ATOM 712 C CA . SER A 1 96 ? 10.303 -0.859 0.264 1.00 86.44 96 SER A CA 1
ATOM 713 C C . SER A 1 96 ? 11.148 -2.065 0.676 1.00 86.44 96 SER A C 1
ATOM 715 O O . SER A 1 96 ? 11.965 -1.955 1.594 1.00 86.44 96 SER A O 1
ATOM 717 N N . PRO A 1 97 ? 11.049 -3.198 -0.038 1.00 82.94 97 PRO A N 1
ATOM 718 C CA . PRO A 1 97 ? 12.012 -4.288 0.069 1.00 82.94 97 PRO A CA 1
ATOM 719 C C . PRO A 1 97 ? 13.471 -3.820 -0.091 1.00 82.94 97 PRO A C 1
ATOM 721 O O . PRO A 1 97 ? 14.361 -4.373 0.551 1.00 82.94 97 PRO A O 1
ATOM 724 N N . LEU A 1 98 ? 13.714 -2.753 -0.870 1.00 79.69 98 LEU A N 1
ATOM 725 C CA . LEU A 1 98 ? 15.029 -2.120 -1.076 1.00 79.69 98 LEU A CA 1
ATOM 726 C C . LEU A 1 98 ? 15.614 -1.455 0.176 1.00 79.69 98 LEU A C 1
ATOM 728 O O . LEU A 1 98 ? 16.817 -1.199 0.207 1.00 79.69 98 LEU A O 1
ATOM 732 N N . ASP A 1 99 ? 14.811 -1.218 1.217 1.00 76.88 99 ASP A N 1
ATOM 733 C CA . ASP A 1 99 ? 15.293 -0.696 2.501 1.00 76.88 99 ASP A CA 1
ATOM 734 C C . ASP A 1 99 ? 15.982 -1.775 3.358 1.00 76.88 99 ASP A C 1
ATOM 736 O O . ASP A 1 99 ? 16.679 -1.456 4.324 1.00 76.88 99 ASP A O 1
ATOM 740 N N . ARG A 1 100 ? 15.812 -3.062 3.023 1.00 76.62 100 ARG A N 1
ATOM 741 C CA . ARG A 1 100 ? 16.443 -4.181 3.734 1.00 76.62 100 ARG A CA 1
ATOM 742 C C . ARG A 1 100 ? 17.676 -4.678 2.988 1.00 76.62 100 ARG A C 1
ATOM 744 O O . ARG A 1 100 ? 17.724 -4.723 1.761 1.00 76.62 100 ARG A O 1
ATOM 751 N N . HIS A 1 101 ? 18.691 -5.071 3.753 1.00 68.56 101 HIS A N 1
ATOM 752 C CA . HIS A 1 101 ? 19.874 -5.704 3.188 1.00 68.56 101 HIS A CA 1
ATOM 753 C C . HIS A 1 101 ? 19.502 -7.095 2.665 1.00 68.56 101 HIS A C 1
ATOM 755 O O . HIS A 1 101 ? 18.970 -7.909 3.415 1.00 68.56 101 HIS A O 1
ATOM 761 N N . CYS A 1 102 ? 19.764 -7.353 1.385 1.00 70.75 102 CYS A N 1
ATOM 762 C CA . CYS A 1 102 ? 19.537 -8.648 0.756 1.00 70.75 102 CYS A CA 1
ATOM 763 C C . CYS A 1 102 ? 20.778 -9.037 -0.050 1.00 70.75 102 CYS A C 1
ATOM 765 O O . CYS A 1 102 ? 21.169 -8.312 -0.967 1.00 70.75 102 CYS A O 1
ATOM 767 N N . ASP A 1 103 ? 21.365 -10.196 0.257 1.00 70.00 103 ASP A N 1
ATOM 768 C CA . ASP A 1 103 ? 22.581 -10.694 -0.406 1.00 70.00 103 ASP A CA 1
ATOM 769 C C . ASP A 1 103 ? 22.360 -11.007 -1.892 1.00 70.00 103 ASP A C 1
ATOM 771 O O . ASP A 1 103 ? 23.286 -10.950 -2.703 1.00 70.00 103 ASP A O 1
ATOM 775 N N . ARG A 1 104 ? 21.102 -11.271 -2.279 1.00 69.06 104 ARG A N 1
ATOM 776 C CA . ARG A 1 104 ? 20.694 -11.482 -3.676 1.00 69.06 104 ARG A CA 1
ATOM 777 C C . ARG A 1 104 ? 20.927 -10.239 -4.535 1.00 69.06 104 ARG A C 1
ATOM 779 O O . ARG A 1 104 ? 21.059 -10.357 -5.756 1.00 69.06 104 ARG A O 1
ATOM 786 N N . TRP A 1 105 ? 20.954 -9.049 -3.931 1.00 69.00 105 TRP A N 1
ATOM 787 C CA . TRP A 1 105 ? 21.037 -7.797 -4.664 1.00 69.00 105 TRP A CA 1
ATOM 788 C C . TRP A 1 105 ? 22.473 -7.255 -4.756 1.00 69.00 105 TRP A C 1
ATOM 790 O O . TRP A 1 105 ? 23.116 -6.890 -3.772 1.00 69.00 105 TRP A O 1
ATOM 800 N N . LYS A 1 106 ? 22.987 -7.174 -5.990 1.00 66.00 106 LYS A N 1
ATOM 801 C CA . LYS A 1 106 ? 24.338 -6.706 -6.332 1.00 66.00 106 LYS A CA 1
ATOM 802 C C . LYS A 1 106 ? 24.569 -5.260 -5.876 1.00 66.00 106 LYS A C 1
ATOM 804 O O . LYS A 1 106 ? 23.643 -4.465 -5.754 1.00 66.00 106 LYS A O 1
ATOM 809 N N . PHE A 1 107 ? 25.837 -4.874 -5.722 1.00 68.00 107 PHE A N 1
ATOM 810 C CA . PHE A 1 107 ? 26.280 -3.534 -5.290 1.00 68.00 107 PHE A CA 1
ATOM 811 C C . PHE A 1 107 ? 25.574 -2.345 -5.980 1.00 68.00 107 PHE A C 1
ATOM 813 O O . PHE A 1 107 ? 25.333 -1.325 -5.342 1.00 68.00 107 PHE A O 1
ATOM 820 N N . TRP A 1 108 ? 25.185 -2.475 -7.250 1.00 66.81 108 TRP A N 1
ATOM 821 C CA . TRP A 1 108 ? 24.474 -1.424 -7.990 1.00 66.81 108 TRP A CA 1
ATOM 822 C C . TRP A 1 108 ? 23.010 -1.256 -7.547 1.00 66.81 108 TRP A C 1
ATOM 824 O O . TRP A 1 108 ? 22.478 -0.151 -7.579 1.00 66.81 108 TRP A O 1
ATOM 834 N N . GLN A 1 109 ? 22.362 -2.315 -7.057 1.00 66.19 109 GLN A N 1
ATOM 835 C CA . GLN A 1 109 ? 21.004 -2.250 -6.503 1.00 66.19 109 GLN A CA 1
ATOM 836 C C . GLN A 1 109 ? 20.978 -1.503 -5.159 1.00 66.19 109 GLN A C 1
ATOM 838 O O . GLN A 1 109 ? 20.022 -0.782 -4.884 1.00 66.19 109 GLN A O 1
ATOM 843 N N . ARG A 1 110 ? 22.076 -1.532 -4.384 1.00 65.81 110 ARG A N 1
ATOM 844 C CA . ARG A 1 110 ? 22.255 -0.647 -3.215 1.00 65.81 110 ARG A CA 1
ATOM 845 C C . ARG A 1 110 ? 22.322 0.834 -3.595 1.00 65.81 110 ARG A C 1
ATOM 847 O O . ARG A 1 110 ? 21.868 1.675 -2.8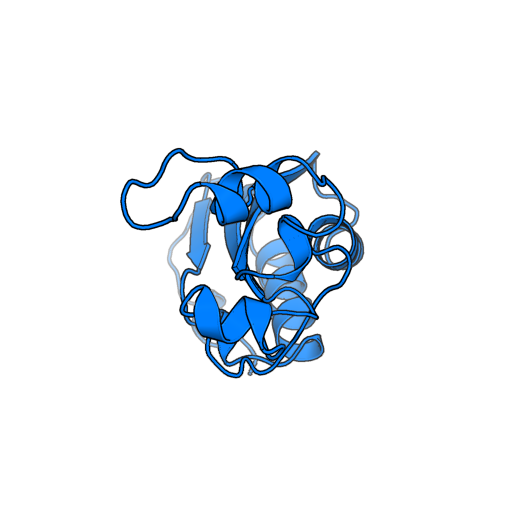27 1.00 65.81 110 ARG A O 1
ATOM 854 N N . ALA A 1 111 ? 22.857 1.166 -4.771 1.00 69.94 111 ALA A N 1
ATOM 855 C CA . ALA A 1 111 ? 22.841 2.543 -5.263 1.00 69.94 111 ALA A CA 1
ATOM 856 C C . ALA A 1 111 ? 21.417 2.993 -5.641 1.00 69.94 111 ALA A C 1
ATOM 858 O O . ALA A 1 111 ? 21.042 4.125 -5.349 1.00 69.94 111 ALA A O 1
ATOM 859 N N . ILE A 1 112 ? 20.597 2.094 -6.199 1.00 71.19 112 ILE A N 1
ATOM 860 C CA . ILE A 1 112 ? 19.177 2.360 -6.493 1.00 71.19 112 ILE A CA 1
ATOM 861 C C . ILE A 1 112 ? 18.373 2.548 -5.198 1.00 71.19 112 ILE A C 1
ATOM 863 O O . ILE A 1 112 ? 17.579 3.481 -5.114 1.00 71.19 112 ILE A O 1
ATOM 867 N N . ALA A 1 113 ? 18.626 1.730 -4.170 1.00 65.88 113 ALA A N 1
ATOM 868 C CA . ALA A 1 113 ? 17.993 1.860 -2.854 1.00 65.88 113 ALA A CA 1
ATOM 869 C C . ALA A 1 113 ? 18.260 3.221 -2.182 1.00 65.88 113 ALA A C 1
ATOM 871 O O . ALA A 1 113 ? 17.402 3.744 -1.475 1.00 65.88 113 ALA A O 1
ATOM 872 N N . ARG A 1 114 ? 19.427 3.834 -2.440 1.00 66.44 114 ARG A N 1
ATOM 873 C CA . ARG A 1 114 ? 19.755 5.187 -1.950 1.00 66.44 114 ARG A CA 1
ATOM 874 C C . ARG A 1 114 ? 18.939 6.287 -2.628 1.00 66.44 114 ARG A C 1
ATOM 876 O O . ARG A 1 114 ? 18.831 7.380 -2.078 1.00 66.44 114 ARG A O 1
ATOM 883 N N . SER A 1 115 ? 18.356 6.025 -3.797 1.00 70.19 115 SER A N 1
ATOM 884 C CA . SER A 1 115 ? 17.467 6.976 -4.452 1.00 70.19 115 SER A CA 1
ATOM 885 C C . SER A 1 115 ? 16.040 6.796 -3.936 1.00 70.19 115 SER A C 1
ATOM 887 O O . SER A 1 115 ? 15.305 5.903 -4.365 1.00 70.19 115 SER A O 1
ATOM 889 N N . GLY A 1 116 ? 15.641 7.670 -3.007 1.00 65.75 116 GLY A N 1
ATOM 890 C CA . GLY A 1 116 ? 14.348 7.597 -2.315 1.00 65.75 116 GLY A CA 1
ATOM 891 C C . GLY A 1 116 ? 13.119 7.577 -3.232 1.00 65.75 116 GLY A C 1
ATOM 892 O O . GLY A 1 116 ? 12.086 7.054 -2.834 1.00 65.75 116 GLY A O 1
ATOM 893 N N . ILE A 1 117 ? 13.238 8.075 -4.467 1.00 70.62 117 ILE A N 1
ATOM 894 C CA . ILE A 1 117 ? 12.136 8.143 -5.439 1.00 70.62 117 ILE A CA 1
ATOM 895 C C . ILE A 1 117 ? 11.963 6.821 -6.202 1.00 70.62 117 ILE A C 1
ATOM 897 O O . ILE A 1 117 ? 10.850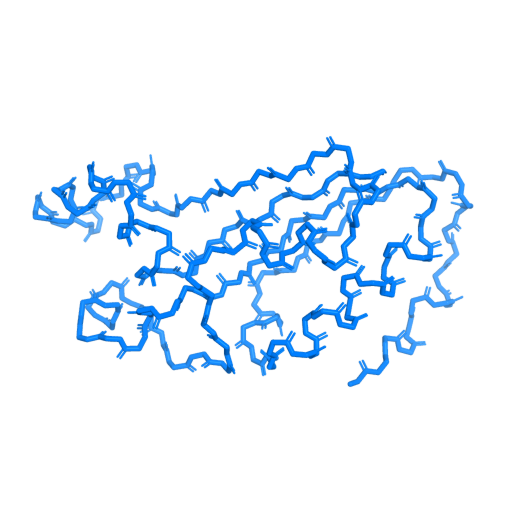 6.448 -6.561 1.00 70.62 117 ILE A O 1
ATOM 901 N N . TYR A 1 118 ? 13.051 6.100 -6.484 1.00 75.12 118 TYR A N 1
ATOM 902 C CA . TYR A 1 118 ? 12.981 4.885 -7.303 1.00 75.12 118 TYR A CA 1
ATOM 903 C C . TYR A 1 118 ? 12.709 3.630 -6.480 1.00 75.12 118 TYR A C 1
ATOM 905 O O . TYR A 1 118 ? 12.134 2.673 -7.002 1.00 75.12 118 TYR A O 1
ATOM 913 N N . LYS A 1 119 ? 13.071 3.638 -5.193 1.00 78.56 119 LYS A N 1
ATOM 914 C CA . LYS A 1 119 ? 12.937 2.460 -4.333 1.00 78.56 119 LYS A CA 1
ATOM 915 C C . LYS A 1 119 ? 11.489 2.008 -4.118 1.00 78.56 119 LYS A C 1
ATOM 917 O O . LYS A 1 119 ? 11.246 0.822 -3.940 1.00 78.56 119 LYS A O 1
ATOM 922 N N . THR A 1 120 ? 10.525 2.925 -4.148 1.00 83.12 120 THR A N 1
ATOM 923 C CA . THR A 1 120 ? 9.098 2.603 -3.972 1.00 83.12 120 THR A CA 1
ATOM 924 C C . THR A 1 120 ? 8.381 2.298 -5.285 1.00 83.12 120 THR A C 1
ATOM 926 O O . THR A 1 120 ? 7.236 1.866 -5.275 1.00 83.12 120 THR A O 1
ATOM 929 N N . ARG A 1 121 ? 9.052 2.524 -6.420 1.00 87.31 121 ARG A N 1
ATOM 930 C CA . ARG A 1 121 ? 8.471 2.416 -7.765 1.00 87.31 121 ARG A CA 1
ATOM 931 C C . ARG A 1 121 ? 8.886 1.146 -8.496 1.00 87.31 121 ARG A C 1
ATOM 933 O O . ARG A 1 121 ? 8.160 0.671 -9.359 1.00 87.31 121 ARG A O 1
ATOM 940 N N . LEU A 1 122 ? 10.075 0.625 -8.194 1.00 85.12 122 LEU A N 1
ATOM 941 C CA . LEU A 1 122 ? 10.684 -0.489 -8.925 1.00 85.12 122 LEU A CA 1
ATOM 942 C C . LEU A 1 122 ? 10.280 -1.873 -8.417 1.00 85.12 122 LEU A C 1
ATOM 944 O O . LEU A 1 122 ? 10.468 -2.839 -9.147 1.00 85.12 122 LEU A O 1
ATOM 948 N N . THR A 1 123 ? 9.756 -1.973 -7.198 1.00 87.31 123 THR A N 1
ATOM 949 C CA . THR A 1 123 ? 9.324 -3.232 -6.583 1.00 87.31 123 THR A CA 1
ATOM 950 C C . THR A 1 123 ? 7.920 -3.081 -6.009 1.00 87.31 123 THR A C 1
ATOM 952 O O . THR A 1 123 ? 7.503 -1.953 -5.730 1.00 87.31 123 THR A O 1
ATOM 955 N N . PRO A 1 124 ? 7.200 -4.187 -5.770 1.00 89.75 124 PRO A N 1
ATOM 956 C CA . PRO A 1 124 ? 6.097 -4.183 -4.825 1.00 89.75 124 PRO A CA 1
ATOM 957 C C . PRO A 1 124 ? 6.550 -3.609 -3.482 1.00 89.75 124 PRO A C 1
ATOM 959 O O . PRO A 1 124 ? 7.671 -3.864 -3.029 1.00 89.75 124 PRO A O 1
ATOM 962 N N . VAL A 1 125 ? 5.695 -2.802 -2.870 1.00 91.12 125 VAL A N 1
ATOM 963 C CA . VAL A 1 125 ? 5.931 -2.164 -1.576 1.00 91.12 125 VAL A CA 1
ATOM 964 C C . VAL A 1 125 ? 4.865 -2.594 -0.590 1.00 91.12 125 VAL A C 1
ATOM 966 O O . VAL A 1 125 ? 3.716 -2.819 -0.964 1.00 91.12 125 VAL A O 1
ATOM 969 N N . VAL A 1 126 ? 5.249 -2.676 0.680 1.00 92.38 126 VAL A N 1
ATOM 970 C CA . VAL A 1 126 ? 4.312 -2.930 1.773 1.00 92.38 126 VAL A CA 1
ATOM 971 C C . VAL A 1 126 ? 3.795 -1.588 2.267 1.00 92.38 126 VAL A C 1
ATOM 973 O O . VAL A 1 126 ? 4.570 -0.750 2.722 1.00 92.38 126 VAL A O 1
ATOM 976 N N . VAL A 1 127 ? 2.490 -1.382 2.204 1.00 92.50 127 VAL A N 1
ATOM 977 C CA . VAL A 1 127 ? 1.795 -0.265 2.832 1.00 92.50 127 VAL A CA 1
ATOM 978 C C . VAL A 1 127 ? 1.128 -0.786 4.095 1.00 92.50 127 VAL A C 1
ATOM 980 O O . VAL A 1 127 ? 0.219 -1.609 4.031 1.00 92.50 127 VAL A O 1
ATOM 983 N N . ASN A 1 128 ? 1.602 -0.315 5.242 1.00 93.69 128 ASN A N 1
ATOM 984 C CA . ASN A 1 128 ? 0.942 -0.517 6.519 1.00 93.69 128 ASN A CA 1
ATOM 985 C C . ASN A 1 128 ? -0.014 0.651 6.783 1.00 93.69 128 ASN A C 1
ATOM 987 O O . ASN A 1 128 ? 0.403 1.812 6.760 1.00 93.69 128 ASN A O 1
ATOM 991 N N . LEU A 1 129 ? -1.276 0.325 7.013 1.00 93.44 129 LEU A N 1
ATOM 992 C CA . LEU A 1 129 ? -2.390 1.241 7.195 1.00 93.44 129 LEU A CA 1
ATOM 993 C C . LEU A 1 129 ? -3.026 0.969 8.558 1.00 93.44 129 LEU A C 1
ATOM 995 O O . LEU A 1 129 ? -3.451 -0.149 8.809 1.00 93.44 129 LEU A O 1
ATOM 999 N N . ASP A 1 130 ? -3.125 1.984 9.409 1.00 93.00 130 ASP A N 1
ATOM 1000 C CA . ASP A 1 130 ? -3.726 1.880 10.743 1.00 93.00 130 ASP A CA 1
ATOM 1001 C C . ASP A 1 130 ? -4.913 2.858 10.846 1.00 93.00 130 ASP A C 1
ATOM 1003 O O . ASP A 1 130 ? -4.732 4.053 10.577 1.00 93.00 130 ASP A O 1
ATOM 1007 N N . TRP A 1 131 ? -6.105 2.392 11.250 1.00 92.12 131 TRP A N 1
ATOM 1008 C CA . TRP A 1 131 ? -7.290 3.232 11.514 1.00 92.12 131 TRP A CA 1
ATOM 1009 C C . TRP A 1 131 ? -8.050 2.821 12.779 1.00 92.12 131 TRP A C 1
ATOM 1011 O O . TRP A 1 131 ? -8.119 1.621 13.122 1.00 92.12 131 TRP A O 1
#

pLDDT: mean 83.22, std 10.81, range [41.56, 93.94]